Protein AF-A0A9P6TKI9-F1 (afdb_monomer)

Sequence (137 aa):
MNYQAVETFDVKKEQEFWNEVIDRATQNLIDISCSNTEPLQSQDVQERVEKYRDLLDQMDTGHEQQTSGVQLLENNLSAADILVNAKPYGGMSDGEVDWLYQAMDDIQAAIQRIQVQPVGDMVVHLTMTENSAIRAY

Foldseek 3Di:
DDPDDDPDPPVVVVVVVVVVVVVVCVVPDDDPPPPDPPPCPVVNVVVVVVVVVVVVVVVVVVDPDDPDDPDPPPPPDDPVRCVVPQDPPNPDDPVVVVVVVVVVVVVVVVVVPPDDDDDDDPDDDDDDPDDPDPPDD

Solvent-accessible surface area (backbone atoms only — not comparable to full-atom values): 9173 Å² total; per-residue (Å²): 135,84,80,75,78,75,79,77,77,57,65,65,61,54,49,53,52,52,49,52,51,51,51,54,51,58,74,69,55,78,80,81,70,93,79,73,79,74,70,72,51,71,63,60,48,50,57,49,52,51,53,52,48,55,51,47,56,60,47,56,78,71,50,89,82,82,86,71,72,85,73,71,81,77,66,95,61,56,72,66,57,52,62,73,66,58,44,70,80,82,61,54,53,71,70,57,51,52,49,50,51,52,50,52,53,52,50,54,55,53,58,72,62,72,64,87,78,85,80,76,76,94,72,80,84,84,74,76,76,76,81,90,74,83,74,87,129

Secondary structure (DSSP, 8-state):
----------HHHHHHHHHHHHHHHHHH-----TT------HHHHHHHHHHHHHHHHHHHTT-------------SS-HHHHHHS--GGGG--HHHHHHHHHHHHHHHHHHHT--PPP-S-S---------------

Mean predicted aligned error: 19.73 Å

Radius of gyration: 36.76 Å; Cα contacts (8 Å, |Δi|>4): 5; chains: 1; bounding box: 89×58×96 Å

pLDDT: mean 77.72, std 15.75, range [37.16, 96.56]

Structure (mmCIF, N/CA/C/O backbone):
data_AF-A0A9P6TKI9-F1
#
_entry.id   AF-A0A9P6TKI9-F1
#
loop_
_atom_site.group_PDB
_atom_site.id
_atom_site.type_symbol
_atom_site.label_atom_id
_atom_site.label_alt_id
_atom_site.label_comp_id
_atom_site.label_asym_id
_atom_site.label_entity_id
_atom_site.label_seq_id
_atom_site.pdbx_PDB_ins_code
_atom_site.Cartn_x
_atom_site.Cartn_y
_atom_site.Cartn_z
_atom_site.occupancy
_atom_site.B_iso_or_equiv
_atom_site.auth_seq_id
_atom_site.auth_comp_id
_atom_site.auth_asym_id
_atom_site.auth_atom_id
_atom_site.pdbx_PDB_model_num
ATOM 1 N N . MET A 1 1 ? 1.203 -28.567 63.323 1.00 37.16 1 MET A N 1
ATOM 2 C CA . MET A 1 1 ? 0.493 -27.983 62.167 1.00 37.16 1 MET A CA 1
ATOM 3 C C . MET A 1 1 ? 1.201 -26.689 61.824 1.00 37.16 1 MET A C 1
ATOM 5 O O . MET A 1 1 ? 1.108 -25.736 62.584 1.00 37.16 1 MET A O 1
ATOM 9 N N . ASN A 1 2 ? 2.030 -26.729 60.784 1.00 38.00 2 ASN A N 1
ATOM 10 C CA . ASN A 1 2 ? 2.847 -25.605 60.343 1.00 38.00 2 ASN A CA 1
ATOM 11 C C . ASN A 1 2 ? 1.914 -24.649 59.590 1.00 38.00 2 ASN A C 1
ATOM 13 O O . ASN A 1 2 ? 1.394 -25.025 58.542 1.00 38.00 2 ASN A O 1
ATOM 17 N N . TYR A 1 3 ? 1.622 -23.478 60.154 1.00 46.66 3 TYR A N 1
ATOM 18 C CA . TYR A 1 3 ? 0.838 -22.463 59.456 1.00 46.66 3 TYR A CA 1
ATOM 19 C C . TYR A 1 3 ? 1.695 -21.932 58.306 1.00 46.66 3 TYR A C 1
ATOM 21 O O . TYR A 1 3 ? 2.671 -21.219 58.531 1.00 46.66 3 TYR A O 1
ATOM 29 N N . GLN A 1 4 ? 1.366 -22.346 57.081 1.00 47.81 4 GLN A N 1
ATOM 30 C CA . GLN A 1 4 ? 1.902 -21.734 55.872 1.00 47.81 4 GLN A CA 1
ATOM 31 C C . GLN A 1 4 ? 1.572 -20.243 55.922 1.00 47.81 4 GLN A C 1
ATOM 33 O O . GLN A 1 4 ? 0.416 -19.861 56.108 1.00 47.81 4 GLN A O 1
ATOM 38 N N . ALA A 1 5 ? 2.619 -19.427 55.826 1.00 49.06 5 ALA A N 1
ATOM 39 C CA . ALA A 1 5 ? 2.523 -17.985 55.727 1.00 49.06 5 ALA A CA 1
ATOM 40 C C . ALA A 1 5 ? 1.545 -17.635 54.601 1.00 49.06 5 ALA A C 1
ATOM 42 O O . ALA A 1 5 ? 1.756 -18.009 53.450 1.00 49.06 5 ALA A O 1
ATOM 43 N N . VAL A 1 6 ? 0.457 -16.960 54.960 1.00 55.94 6 VAL A N 1
ATOM 44 C CA . VAL A 1 6 ? -0.443 -16.335 53.997 1.00 55.94 6 VAL A CA 1
ATOM 45 C C . VAL A 1 6 ? 0.393 -15.291 53.269 1.00 55.94 6 VAL A C 1
ATOM 47 O O . VAL A 1 6 ? 0.880 -14.353 53.901 1.00 55.94 6 VAL A O 1
ATOM 50 N N . GLU A 1 7 ? 0.623 -15.496 51.973 1.00 57.62 7 GLU A N 1
ATOM 51 C CA . GLU A 1 7 ? 1.233 -14.499 51.099 1.00 57.62 7 GLU A CA 1
ATOM 52 C C . GLU A 1 7 ? 0.447 -13.195 51.257 1.00 57.62 7 GLU A C 1
ATOM 54 O O . GLU A 1 7 ? -0.732 -13.099 50.915 1.00 57.62 7 GLU A O 1
ATOM 59 N N . THR A 1 8 ? 1.075 -12.193 51.864 1.00 61.78 8 THR A N 1
ATOM 60 C CA . THR A 1 8 ? 0.505 -10.856 51.961 1.00 61.78 8 THR A CA 1
ATOM 61 C C . THR A 1 8 ? 0.474 -10.284 50.552 1.00 61.78 8 THR A C 1
ATOM 63 O O . THR A 1 8 ? 1.520 -9.917 50.016 1.00 61.78 8 THR A O 1
ATOM 66 N N . PHE A 1 9 ? -0.707 -10.254 49.940 1.00 62.03 9 PHE A N 1
ATOM 67 C CA . PHE A 1 9 ? -0.920 -9.598 48.657 1.00 62.03 9 PHE A CA 1
ATOM 68 C C . PHE A 1 9 ? -0.476 -8.133 48.750 1.00 62.03 9 PHE A C 1
ATOM 70 O O . PHE A 1 9 ? -0.912 -7.382 49.626 1.00 62.03 9 PHE A O 1
ATOM 77 N N . ASP A 1 10 ? 0.437 -7.743 47.863 1.00 76.75 10 ASP A N 1
ATOM 78 C CA . ASP A 1 10 ? 0.945 -6.379 47.775 1.00 76.75 10 ASP A CA 1
ATOM 79 C C . ASP A 1 10 ? -0.084 -5.511 47.044 1.00 76.75 10 ASP A C 1
ATOM 81 O O . ASP A 1 10 ? -0.098 -5.421 45.816 1.00 76.75 10 ASP A O 1
ATOM 85 N N . VAL A 1 11 ? -0.962 -4.881 47.827 1.00 80.25 11 VAL A N 1
ATOM 86 C CA . VAL A 1 11 ? -2.059 -4.021 47.356 1.00 80.25 11 VAL A CA 1
ATOM 87 C C . VAL A 1 11 ? -1.567 -2.924 46.399 1.00 80.25 11 VAL A C 1
ATOM 89 O O . VAL A 1 11 ? -2.309 -2.503 45.515 1.00 80.25 11 VAL A O 1
ATOM 92 N N . LYS A 1 12 ? -0.308 -2.473 46.519 1.00 82.50 12 LYS A N 1
ATOM 93 C CA . LYS A 1 12 ? 0.257 -1.473 45.600 1.00 82.50 12 LYS A CA 1
ATOM 94 C C . LYS A 1 12 ? 0.511 -2.047 44.211 1.00 82.50 12 LYS A C 1
ATOM 96 O O . LYS A 1 12 ? 0.157 -1.407 43.228 1.00 82.50 12 LYS A O 1
ATOM 101 N N . LYS A 1 13 ? 1.064 -3.258 44.126 1.00 85.19 13 LYS A N 1
ATOM 102 C CA . LYS A 1 13 ? 1.312 -3.930 42.840 1.00 85.19 13 LYS A CA 1
ATOM 103 C C . LYS A 1 13 ? 0.019 -4.286 42.123 1.00 85.19 13 LYS A C 1
ATOM 105 O O . LYS A 1 13 ? -0.056 -4.178 40.906 1.00 85.19 13 LYS A O 1
ATOM 110 N N . GLU A 1 14 ? -1.003 -4.688 42.872 1.00 86.56 14 GLU A N 1
ATOM 111 C CA . GLU A 1 14 ? -2.325 -4.940 42.301 1.00 86.56 14 GLU A CA 1
ATOM 112 C C . GLU A 1 14 ? -2.955 -3.649 41.761 1.00 86.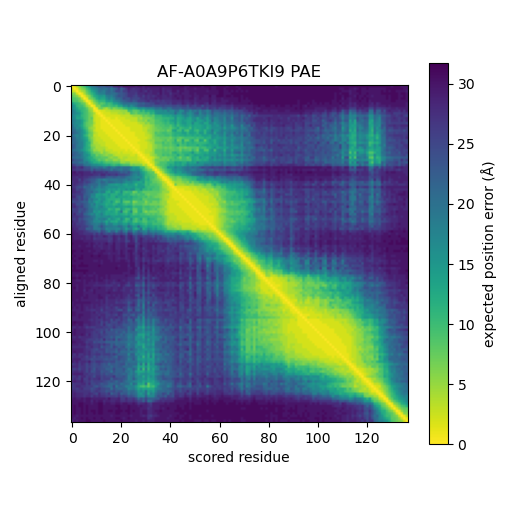56 14 GLU A C 1
ATOM 114 O O . GLU A 1 14 ? -3.489 -3.638 40.653 1.00 86.56 14 GLU A O 1
ATOM 119 N N . GLN A 1 15 ? -2.832 -2.539 42.492 1.00 89.06 15 GLN A N 1
ATOM 120 C CA . GLN A 1 15 ? -3.312 -1.241 42.021 1.00 89.06 15 GLN A CA 1
ATOM 121 C C . GLN A 1 15 ? -2.583 -0.776 40.749 1.00 89.06 15 GLN A C 1
ATOM 123 O O . GLN A 1 15 ? -3.227 -0.284 39.826 1.00 89.06 15 GLN A O 1
ATOM 128 N N . GLU A 1 16 ? -1.259 -0.935 40.682 1.00 91.38 16 GLU A N 1
ATOM 129 C CA . GLU A 1 16 ? -0.461 -0.619 39.488 1.00 91.38 16 GLU A CA 1
ATOM 130 C C . GLU A 1 16 ? -0.881 -1.473 38.287 1.00 91.38 16 GLU A C 1
ATOM 132 O O . GLU A 1 16 ? -1.077 -0.941 37.195 1.00 91.38 16 GLU A O 1
ATOM 137 N N . PHE A 1 17 ? -1.103 -2.771 38.503 1.00 92.19 17 PHE A N 1
ATOM 138 C CA . PHE A 1 17 ? -1.596 -3.682 37.474 1.00 92.19 17 PHE A CA 1
ATOM 139 C C . PHE A 1 17 ? -2.968 -3.253 36.938 1.00 92.19 17 PHE A C 1
ATOM 141 O O . PHE A 1 17 ? -3.162 -3.176 35.725 1.00 92.19 17 PHE A O 1
ATOM 148 N N . TRP A 1 18 ? -3.922 -2.931 37.817 1.00 94.88 18 TRP A N 1
ATOM 149 C CA . TRP A 1 18 ? -5.243 -2.475 37.381 1.00 94.88 18 TRP A CA 1
ATOM 150 C C . TRP A 1 18 ? -5.190 -1.134 36.649 1.00 94.88 18 TRP A C 1
ATOM 152 O O . TRP A 1 18 ? -5.910 -0.964 35.667 1.00 94.88 18 TRP A O 1
ATOM 162 N N . ASN A 1 19 ? -4.311 -0.218 37.062 1.00 93.44 19 ASN A N 1
ATOM 163 C CA . ASN A 1 19 ? -4.090 1.033 36.340 1.00 93.44 19 ASN A CA 1
ATOM 164 C C . ASN A 1 19 ? -3.560 0.766 34.921 1.00 93.44 19 ASN A C 1
ATOM 166 O O . ASN A 1 19 ? -4.111 1.295 33.962 1.00 93.44 19 ASN A O 1
ATOM 170 N N . GLU A 1 20 ? -2.570 -0.119 34.763 1.00 94.38 20 GLU A N 1
ATOM 171 C CA . GLU A 1 20 ? -2.031 -0.486 33.445 1.00 94.38 20 GLU A CA 1
ATOM 172 C C . GLU A 1 20 ? -3.097 -1.129 32.543 1.00 94.38 20 GLU A C 1
ATOM 174 O O . GLU A 1 20 ? -3.181 -0.832 31.348 1.00 94.38 20 GLU A O 1
ATOM 179 N N . VAL A 1 21 ? -3.935 -2.004 33.108 1.00 93.50 21 VAL A N 1
ATOM 180 C CA . VAL A 1 21 ? -5.038 -2.639 32.376 1.00 93.50 21 VAL A CA 1
ATOM 181 C C . VAL A 1 21 ? -6.043 -1.594 31.897 1.00 93.50 21 VAL A C 1
ATOM 183 O O . VAL A 1 21 ? -6.460 -1.645 30.739 1.00 93.50 21 VAL A O 1
ATOM 186 N N . ILE A 1 22 ? -6.411 -0.642 32.756 1.00 94.50 22 ILE A N 1
ATOM 187 C CA . ILE A 1 22 ? -7.338 0.441 32.412 1.00 94.50 22 ILE A CA 1
ATOM 188 C C . ILE A 1 22 ? -6.731 1.347 31.339 1.00 94.50 22 ILE A C 1
ATOM 190 O O . ILE A 1 22 ? -7.408 1.645 30.356 1.00 94.50 22 ILE A O 1
ATOM 194 N N . ASP A 1 23 ? -5.462 1.729 31.467 1.00 94.50 23 ASP A N 1
ATOM 195 C CA . ASP A 1 23 ? -4.772 2.577 30.492 1.00 94.50 23 ASP A CA 1
ATOM 196 C C . ASP A 1 23 ? -4.697 1.897 29.122 1.00 94.50 23 ASP A C 1
ATOM 198 O O . ASP A 1 23 ? -5.067 2.488 28.105 1.00 94.50 23 ASP A O 1
ATOM 202 N N . ARG A 1 24 ? -4.299 0.619 29.083 1.00 91.50 24 ARG A N 1
ATOM 203 C CA . ARG A 1 24 ? -4.240 -0.165 27.841 1.00 91.50 24 ARG A CA 1
ATOM 204 C C . ARG A 1 24 ? -5.623 -0.345 27.220 1.00 91.50 24 ARG A C 1
ATOM 206 O O . ARG A 1 24 ? -5.760 -0.251 26.002 1.00 91.50 24 ARG A O 1
ATOM 213 N N . ALA A 1 25 ? -6.645 -0.611 28.030 1.00 91.44 25 ALA A N 1
ATOM 214 C CA . ALA A 1 25 ? -8.016 -0.736 27.545 1.00 91.44 25 ALA A CA 1
ATOM 215 C C . ALA A 1 25 ? -8.536 0.596 26.987 1.00 91.44 25 ALA A C 1
ATOM 217 O O . ALA A 1 25 ? -9.167 0.601 25.935 1.00 91.44 25 ALA A O 1
ATOM 218 N N . THR A 1 26 ? -8.216 1.713 27.642 1.00 89.81 26 THR A N 1
ATOM 219 C CA . THR A 1 26 ? -8.621 3.063 27.226 1.00 89.81 26 THR A CA 1
ATOM 220 C C . THR A 1 26 ? -7.939 3.473 25.922 1.00 89.81 26 THR A C 1
ATOM 222 O O . THR A 1 26 ? -8.599 3.991 25.029 1.00 89.81 26 THR A O 1
ATOM 225 N N . GLN A 1 27 ? -6.642 3.187 25.767 1.00 88.62 27 GLN A N 1
ATOM 226 C CA . GLN A 1 27 ? -5.891 3.469 24.535 1.00 88.62 27 GLN A CA 1
ATOM 227 C C . GLN A 1 27 ? -6.353 2.623 23.341 1.00 88.62 27 GLN A C 1
ATOM 229 O O . GLN A 1 27 ? -6.298 3.086 22.205 1.00 88.62 27 GLN A O 1
ATOM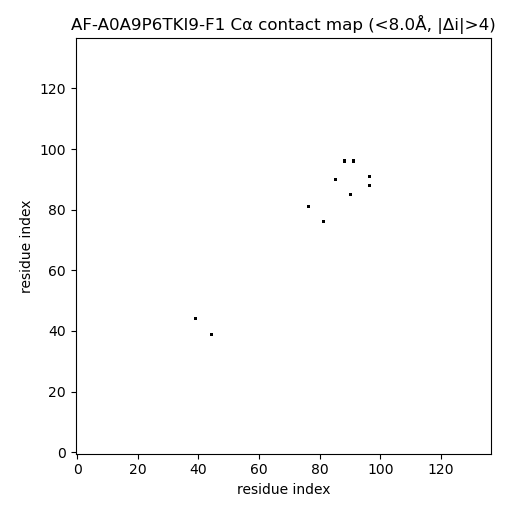 234 N N . ASN A 1 28 ? -6.801 1.389 23.590 1.00 88.00 28 ASN A N 1
ATOM 235 C CA . ASN A 1 28 ? -7.247 0.469 22.542 1.00 88.00 28 ASN A CA 1
ATOM 236 C C . ASN A 1 28 ? -8.740 0.599 22.205 1.00 88.00 28 ASN A C 1
ATOM 238 O O . ASN A 1 28 ? -9.200 -0.011 21.237 1.00 88.00 28 ASN A O 1
ATOM 242 N N . LEU A 1 29 ? -9.514 1.337 23.004 1.00 89.25 29 LEU A N 1
ATOM 243 C CA . LEU A 1 29 ? -10.936 1.525 22.761 1.00 89.25 29 LEU A CA 1
ATOM 244 C C . LEU A 1 29 ? -11.134 2.490 21.589 1.00 89.25 29 LEU A C 1
ATOM 246 O O . LEU A 1 29 ? -10.709 3.641 21.627 1.00 89.25 29 LEU A O 1
ATOM 250 N N . ILE A 1 30 ? -11.804 2.013 20.543 1.00 83.12 30 ILE A N 1
ATOM 251 C CA . ILE A 1 30 ? -12.169 2.843 19.398 1.00 83.12 30 ILE A CA 1
ATOM 252 C C . ILE A 1 30 ? -13.481 3.548 19.735 1.00 83.12 30 ILE A C 1
ATOM 254 O O . ILE A 1 30 ? -14.529 2.904 19.825 1.00 83.12 30 ILE A O 1
ATOM 258 N N . ASP A 1 31 ? -13.424 4.867 19.914 1.00 79.88 31 ASP A N 1
ATOM 259 C CA . ASP A 1 31 ? -14.626 5.691 20.004 1.00 79.88 31 ASP A CA 1
ATOM 260 C C . ASP A 1 31 ? -15.316 5.747 18.631 1.00 79.88 31 ASP A C 1
ATOM 262 O O . ASP A 1 31 ? -14.764 6.242 17.648 1.00 79.88 31 ASP A O 1
ATOM 266 N N . ILE A 1 32 ? -16.527 5.195 18.559 1.00 79.88 32 ILE A N 1
ATOM 267 C CA . ILE A 1 32 ? -17.365 5.172 17.350 1.00 79.88 32 ILE A CA 1
ATOM 268 C C . ILE A 1 32 ? -18.248 6.420 17.224 1.00 79.88 32 ILE A C 1
ATOM 270 O O . ILE A 1 32 ? -18.948 6.586 16.223 1.00 79.88 32 ILE A O 1
ATOM 274 N N . SER A 1 33 ? -18.250 7.292 18.235 1.00 79.31 33 SER A N 1
ATOM 275 C CA . SER A 1 33 ? -18.959 8.561 18.186 1.00 79.31 33 SER A CA 1
ATOM 276 C C . SER A 1 33 ? -18.111 9.586 17.425 1.00 79.31 33 SER A C 1
ATOM 278 O O . SER A 1 33 ? -17.210 10.226 17.953 1.00 79.31 33 SER A O 1
ATOM 280 N N . CYS A 1 34 ? -18.392 9.776 16.133 1.00 60.88 34 CYS A N 1
ATOM 281 C CA . CYS A 1 34 ? -17.751 10.809 15.303 1.00 60.88 34 CYS A CA 1
ATOM 282 C C . CYS A 1 34 ? -18.149 12.253 15.693 1.00 60.88 34 CYS A C 1
ATOM 284 O O . CYS A 1 34 ? -18.253 13.114 14.821 1.00 60.88 34 CYS A O 1
ATOM 286 N N . SER A 1 35 ? -18.445 12.534 16.964 1.00 62.50 35 SER A N 1
ATOM 287 C CA . SER A 1 35 ? -19.068 13.796 17.375 1.00 62.50 35 SER A CA 1
ATOM 288 C C . SER A 1 35 ? -18.136 14.820 18.009 1.00 62.50 35 SER A C 1
ATOM 290 O O . SER A 1 35 ? -18.521 15.978 18.011 1.00 62.50 35 SER A O 1
ATOM 292 N N . ASN A 1 36 ? -16.943 14.478 18.511 1.00 61.03 36 ASN A N 1
ATOM 293 C CA . ASN A 1 36 ? -16.137 15.454 19.261 1.00 61.03 36 ASN A CA 1
ATOM 294 C C . ASN A 1 36 ? -14.620 15.245 19.136 1.00 61.03 36 ASN A C 1
ATOM 296 O O . ASN A 1 36 ? -13.939 14.961 20.116 1.00 61.03 36 ASN A O 1
ATOM 300 N N . THR A 1 37 ? -14.048 15.516 17.968 1.00 58.50 37 THR A N 1
ATOM 301 C CA . THR A 1 37 ? -12.827 16.327 18.015 1.00 58.50 37 THR A CA 1
ATOM 302 C C . THR A 1 37 ? -13.307 17.759 17.915 1.00 58.50 37 THR A C 1
ATOM 304 O O . THR A 1 37 ? -13.607 18.221 16.814 1.00 58.50 37 THR A O 1
ATOM 307 N N . GLU A 1 38 ? -13.466 18.437 19.055 1.00 59.94 38 GLU A N 1
ATOM 308 C CA . GLU A 1 38 ? -13.518 19.897 19.039 1.00 59.94 38 GLU A CA 1
ATOM 309 C C . GLU A 1 38 ? -12.326 20.333 18.175 1.00 59.94 38 GLU A C 1
ATOM 311 O O . GLU A 1 38 ? -11.199 19.897 18.453 1.00 59.94 38 GLU A O 1
ATOM 316 N N . PRO A 1 39 ? -12.556 21.013 17.036 1.00 65.31 39 PRO A N 1
ATOM 317 C CA . PRO A 1 39 ? -11.456 21.391 16.171 1.00 65.31 39 PRO A CA 1
ATOM 318 C C . PRO A 1 39 ? -10.467 22.153 17.046 1.00 65.31 39 PRO A C 1
ATOM 320 O O . PRO A 1 39 ? -10.890 23.047 17.782 1.00 65.31 39 PRO A O 1
ATOM 323 N N . LEU A 1 40 ? -9.188 21.746 17.012 1.00 69.56 40 LEU A N 1
ATOM 324 C CA . LEU A 1 40 ? -8.108 22.463 17.694 1.00 69.56 40 LEU A CA 1
ATOM 325 C C . LEU A 1 40 ? -8.374 23.954 17.518 1.00 69.56 40 LEU A C 1
ATOM 327 O O . LEU A 1 40 ? -8.586 24.398 16.383 1.00 69.56 40 LEU A O 1
ATOM 331 N N . GLN A 1 41 ?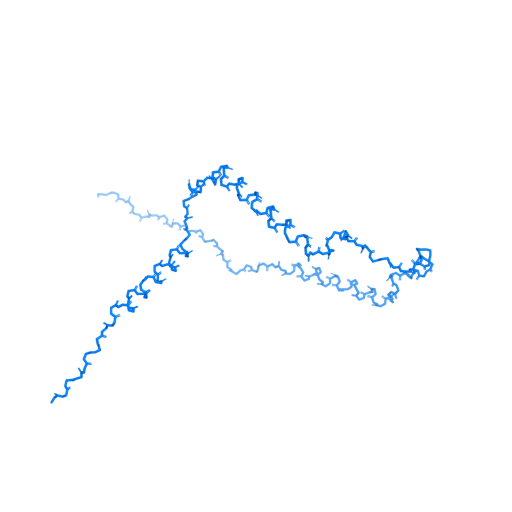 -8.451 24.690 18.628 1.00 83.00 41 GLN A N 1
ATOM 332 C CA . GLN A 1 41 ? -8.803 26.100 18.567 1.00 83.00 41 GLN A CA 1
ATOM 333 C C . GLN A 1 41 ? -7.848 26.774 17.584 1.00 83.00 41 GLN A C 1
ATOM 335 O O . GLN A 1 41 ? -6.661 26.447 17.544 1.00 83.00 41 GLN A O 1
ATOM 340 N N . SER A 1 42 ? -8.343 27.702 16.765 1.00 81.31 42 SER A N 1
ATOM 341 C CA . SER A 1 42 ? -7.506 28.340 15.740 1.00 81.31 42 SER A CA 1
ATOM 342 C C . SER A 1 42 ? -6.223 28.941 16.328 1.00 81.31 42 SER A C 1
ATOM 344 O O . SER A 1 42 ? -5.199 28.978 15.653 1.00 81.31 42 SER A O 1
ATOM 346 N N . GLN A 1 43 ? -6.268 29.354 17.600 1.00 85.81 43 GLN A N 1
ATOM 347 C CA . GLN A 1 43 ? -5.104 29.780 18.366 1.00 85.81 43 GLN A CA 1
ATOM 348 C C . GLN A 1 43 ? -4.095 28.641 18.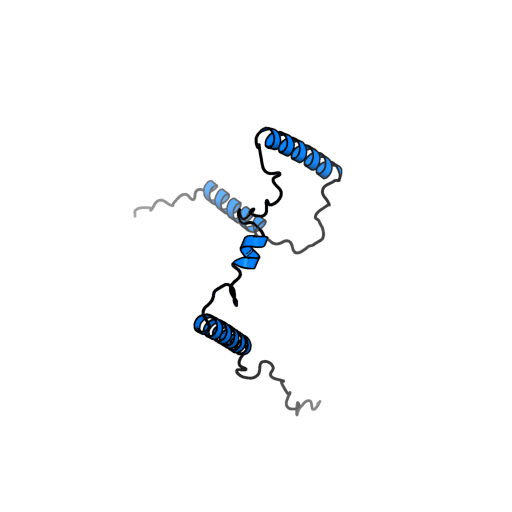601 1.00 85.81 43 GLN A C 1
ATOM 350 O O . GLN A 1 43 ? -2.933 28.801 18.245 1.00 85.81 43 GLN A O 1
ATOM 355 N N . ASP A 1 44 ? -4.525 27.479 19.102 1.00 86.06 44 ASP A N 1
ATOM 356 C CA . ASP A 1 44 ? -3.657 26.307 19.302 1.00 86.06 44 ASP A CA 1
ATOM 357 C C . ASP A 1 44 ? -3.001 25.850 17.994 1.00 86.06 44 ASP A C 1
ATOM 359 O O . ASP A 1 44 ? -1.841 25.434 17.973 1.00 86.06 44 ASP A O 1
ATOM 363 N N . VAL A 1 45 ? -3.746 25.912 16.886 1.00 87.12 45 VAL A N 1
ATOM 364 C CA . VAL A 1 45 ? -3.215 25.592 15.556 1.00 87.12 45 VAL A CA 1
ATOM 365 C C . VAL A 1 45 ? -2.133 26.593 15.171 1.00 87.12 45 VAL A C 1
ATOM 367 O O . VAL A 1 45 ? -1.054 26.180 14.752 1.00 87.12 45 VAL A O 1
ATOM 370 N N . GLN A 1 46 ? -2.392 27.889 15.344 1.00 89.00 46 GLN A N 1
ATOM 371 C CA . GLN A 1 46 ? -1.441 28.943 15.006 1.00 89.00 46 GLN A CA 1
ATOM 372 C C . GLN A 1 46 ? -0.155 28.845 15.840 1.00 89.00 46 GLN A C 1
ATOM 374 O O . GLN A 1 46 ? 0.936 28.880 15.274 1.00 89.00 46 GLN A O 1
ATOM 379 N N . GLU A 1 47 ? -0.273 28.644 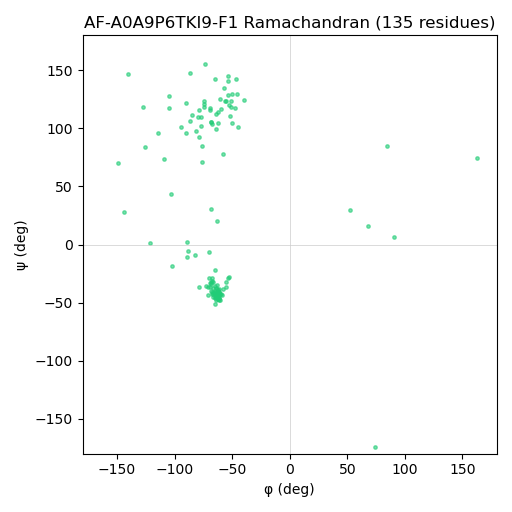17.155 1.00 91.06 47 GLU A N 1
ATOM 380 C CA . GLU A 1 47 ? 0.870 28.474 18.060 1.00 91.06 47 GLU A CA 1
ATOM 381 C C . GLU A 1 47 ? 1.695 27.226 17.703 1.00 91.06 47 GLU A C 1
ATOM 383 O O . GLU A 1 47 ? 2.928 27.255 17.710 1.00 91.06 47 GLU A O 1
ATOM 388 N N . ARG A 1 48 ? 1.036 26.118 17.328 1.00 89.94 48 ARG A N 1
ATOM 389 C CA . ARG A 1 48 ? 1.733 24.909 16.856 1.00 89.94 48 ARG A CA 1
ATOM 390 C C . ARG A 1 48 ? 2.434 25.129 15.521 1.00 89.94 48 ARG A C 1
ATOM 392 O O . ARG A 1 48 ? 3.548 24.640 15.353 1.00 89.94 48 ARG A O 1
ATOM 399 N N . VAL A 1 49 ? 1.807 25.840 14.585 1.00 91.88 49 VAL A N 1
ATOM 400 C CA . VAL A 1 49 ? 2.404 26.159 13.280 1.00 91.88 49 VAL A CA 1
ATOM 401 C C . VAL A 1 49 ? 3.666 26.996 13.458 1.00 91.88 49 VAL A C 1
ATOM 403 O O . VAL A 1 49 ? 4.690 26.672 12.862 1.00 91.88 49 VAL A O 1
ATOM 406 N N . GLU A 1 50 ? 3.617 28.026 14.302 1.00 92.75 50 GLU A N 1
ATOM 407 C CA . GLU A 1 50 ? 4.776 28.869 14.605 1.00 92.75 50 GLU A CA 1
ATOM 408 C C . GLU A 1 50 ? 5.898 28.050 15.250 1.00 92.75 50 GLU A C 1
ATOM 410 O O . GLU A 1 50 ? 7.019 28.030 14.749 1.00 92.75 50 GLU A O 1
ATOM 415 N N . LYS A 1 51 ? 5.570 27.233 16.257 1.00 92.62 51 LYS A N 1
ATOM 416 C CA . LYS A 1 51 ? 6.546 26.353 16.910 1.00 92.62 51 LYS A CA 1
ATOM 417 C C . LYS A 1 51 ? 7.197 25.355 15.950 1.00 92.62 51 LYS A C 1
ATOM 419 O O . LYS A 1 51 ? 8.398 25.108 16.044 1.00 92.62 51 LYS A O 1
ATOM 424 N N . TYR A 1 52 ? 6.428 24.732 15.057 1.00 92.56 52 TYR A N 1
ATOM 425 C CA . TYR A 1 52 ? 6.991 23.793 14.084 1.00 92.56 52 TYR A CA 1
ATOM 426 C C . TYR A 1 52 ? 7.848 24.493 13.038 1.00 92.56 52 TYR A C 1
ATOM 428 O O . TYR A 1 52 ? 8.848 23.920 12.613 1.00 92.56 52 TYR A O 1
ATOM 436 N N . ARG A 1 53 ? 7.497 25.724 12.661 1.00 91.81 53 ARG A N 1
ATOM 437 C CA . ARG A 1 53 ? 8.312 26.545 11.769 1.00 91.81 53 ARG A CA 1
ATOM 438 C C . ARG A 1 53 ? 9.650 26.902 12.409 1.00 91.81 53 ARG A C 1
ATOM 440 O O . ARG A 1 53 ? 10.677 26.675 11.786 1.00 91.81 53 ARG A O 1
ATOM 447 N N . ASP A 1 54 ? 9.644 27.332 13.666 1.00 90.56 54 ASP A N 1
ATOM 448 C CA . ASP A 1 54 ? 10.874 27.639 14.400 1.00 90.56 54 ASP A CA 1
ATOM 449 C C . ASP A 1 54 ? 11.781 26.410 14.545 1.00 90.56 54 ASP A C 1
ATOM 451 O O . ASP A 1 54 ? 13.003 26.515 14.451 1.00 90.56 54 ASP A O 1
ATOM 455 N N . LEU A 1 55 ? 11.193 25.228 14.770 1.00 88.69 55 LEU A N 1
ATOM 456 C CA . LEU A 1 55 ? 11.937 23.968 14.819 1.00 88.69 55 LEU A CA 1
ATOM 457 C C . LEU A 1 55 ? 12.500 23.581 13.447 1.00 88.69 55 LEU A C 1
ATOM 459 O O . LEU A 1 55 ? 13.629 23.104 13.376 1.00 88.69 55 LEU A O 1
ATOM 463 N N . LEU A 1 56 ? 11.740 23.783 12.368 1.00 85.62 56 LEU A N 1
ATOM 464 C CA . LEU A 1 56 ? 12.207 23.554 10.998 1.00 85.62 56 LEU A CA 1
ATOM 465 C C . LEU A 1 56 ? 13.372 24.478 10.650 1.00 85.62 56 LEU A C 1
ATOM 467 O O . LEU A 1 56 ? 14.399 23.982 10.204 1.00 85.62 56 LEU A O 1
ATOM 471 N N . ASP A 1 57 ? 13.266 25.772 10.947 1.00 84.56 57 ASP A N 1
ATOM 472 C CA . ASP A 1 57 ? 14.333 26.744 10.688 1.00 84.56 57 ASP A CA 1
ATOM 473 C C . ASP A 1 57 ? 15.601 26.421 11.512 1.00 84.56 57 ASP A C 1
ATOM 475 O O . ASP A 1 57 ? 16.731 26.554 11.033 1.00 84.56 57 ASP A O 1
ATOM 479 N N . GLN A 1 58 ? 15.444 25.905 12.738 1.00 83.12 58 GLN A N 1
ATOM 480 C CA . GLN A 1 58 ? 16.565 25.400 13.546 1.00 83.12 58 GLN A CA 1
ATOM 481 C C . GLN A 1 58 ? 17.206 24.127 12.974 1.00 83.12 58 GLN A C 1
ATOM 483 O O . GLN A 1 58 ? 18.406 23.926 13.142 1.00 83.12 58 GLN A O 1
ATOM 488 N N . MET A 1 59 ? 16.436 23.264 12.308 1.00 78.38 59 MET A N 1
ATOM 489 C CA . MET A 1 59 ? 16.959 22.055 11.662 1.00 78.38 59 MET A CA 1
ATOM 490 C C . MET A 1 59 ? 17.624 22.368 10.313 1.00 78.38 59 MET A C 1
ATOM 492 O O . MET A 1 59 ? 18.661 21.785 9.999 1.00 78.38 59 MET A O 1
ATOM 496 N N . ASP A 1 60 ? 17.081 23.317 9.548 1.00 67.00 60 ASP A N 1
ATOM 497 C CA . ASP A 1 60 ? 17.567 23.692 8.211 1.00 67.00 60 ASP A CA 1
ATOM 498 C C . ASP A 1 60 ? 18.926 24.413 8.276 1.00 6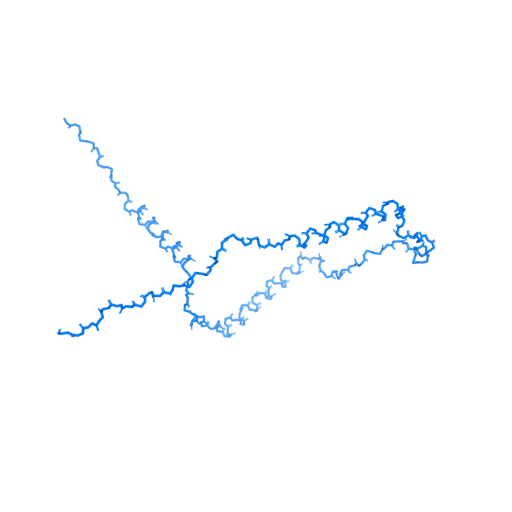7.00 60 ASP A C 1
ATOM 500 O O . ASP A 1 60 ? 19.781 24.252 7.409 1.00 67.00 60 ASP A O 1
ATOM 504 N N . THR A 1 61 ? 19.204 25.118 9.380 1.00 62.22 61 THR A N 1
ATOM 505 C CA . THR A 1 61 ? 20.534 25.702 9.645 1.00 62.22 61 THR A CA 1
ATOM 506 C C . THR A 1 61 ? 21.622 24.662 9.964 1.00 62.22 61 THR A C 1
ATOM 508 O O . THR A 1 61 ? 22.798 25.020 10.046 1.00 62.22 61 THR A O 1
ATOM 511 N N . GLY A 1 62 ? 21.263 23.378 10.110 1.00 58.34 62 GLY A N 1
ATOM 512 C CA . GLY A 1 62 ? 22.181 22.265 10.376 1.00 58.34 62 GLY A CA 1
ATOM 513 C C . GLY A 1 62 ? 22.176 21.141 9.331 1.00 58.34 62 GLY A C 1
ATOM 514 O O . GLY A 1 62 ? 22.891 20.154 9.519 1.00 58.34 62 GLY A O 1
ATOM 515 N N . HIS A 1 63 ? 21.387 21.239 8.256 1.00 54.88 63 HIS A N 1
ATOM 516 C CA . HIS A 1 63 ? 21.323 20.244 7.178 1.00 54.88 63 HIS A CA 1
ATOM 517 C C . HIS A 1 63 ? 21.573 20.912 5.826 1.00 54.88 63 HIS A C 1
ATOM 519 O O . HIS A 1 63 ? 20.657 21.243 5.078 1.00 54.88 63 HIS A O 1
ATOM 525 N N . GLU A 1 64 ? 22.848 21.078 5.476 1.00 57.59 64 GLU A N 1
ATOM 526 C CA . GLU A 1 64 ? 23.191 21.326 4.083 1.00 57.59 64 GLU A CA 1
ATOM 527 C C . GLU A 1 64 ? 22.719 20.132 3.228 1.00 57.59 64 GLU A C 1
ATOM 529 O O . GLU A 1 64 ? 23.114 18.992 3.461 1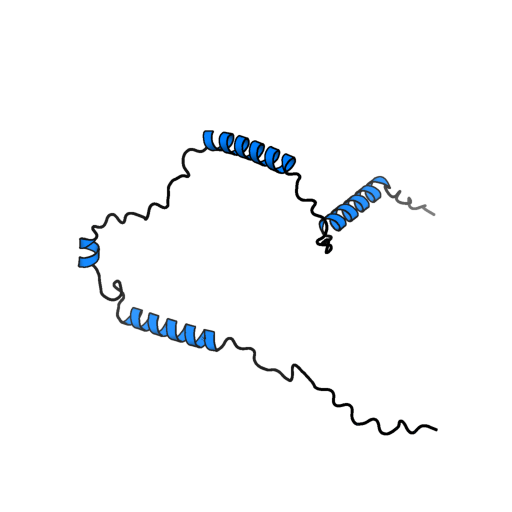.00 57.59 64 GLU A O 1
ATOM 534 N N . GLN A 1 65 ? 21.921 20.445 2.201 1.00 57.75 65 GLN A N 1
ATOM 535 C CA . GLN A 1 65 ? 21.594 19.622 1.027 1.00 57.75 65 GLN A CA 1
ATOM 536 C C . GLN A 1 65 ? 20.451 18.603 1.163 1.00 57.75 65 GLN A C 1
ATOM 538 O O . GLN A 1 65 ? 20.670 17.399 1.247 1.00 57.75 65 GLN A O 1
ATOM 543 N N . GLN A 1 66 ? 19.211 19.060 0.957 1.00 58.47 66 GLN A N 1
ATOM 544 C CA . GLN A 1 66 ? 18.181 18.207 0.340 1.00 58.47 66 GLN A CA 1
ATOM 545 C C . GLN A 1 66 ? 17.205 18.954 -0.587 1.00 58.47 66 GLN A C 1
ATOM 547 O O . GLN A 1 66 ? 16.090 18.510 -0.832 1.00 58.47 66 GLN A O 1
ATOM 552 N N . THR A 1 67 ? 17.647 20.056 -1.196 1.00 57.06 67 THR A N 1
ATOM 553 C CA . THR A 1 67 ? 16.965 20.699 -2.335 1.00 57.06 67 THR A CA 1
ATOM 554 C C . THR A 1 67 ? 17.674 20.387 -3.652 1.00 57.06 67 THR A C 1
ATOM 556 O O . THR A 1 67 ? 17.873 21.249 -4.500 1.00 57.06 67 THR A O 1
ATOM 559 N N . SER A 1 68 ? 18.073 19.133 -3.857 1.00 56.66 68 SER A N 1
ATOM 560 C CA . SER A 1 68 ? 18.406 18.672 -5.204 1.00 56.66 68 SER A CA 1
ATOM 561 C C . SER A 1 68 ? 17.162 18.016 -5.775 1.00 56.66 68 SER A C 1
ATOM 563 O O . SER A 1 68 ? 16.836 16.880 -5.434 1.00 56.66 68 SER A O 1
ATOM 565 N N . GLY A 1 69 ? 16.443 18.755 -6.627 1.00 62.09 69 GLY A N 1
ATOM 566 C CA . GLY A 1 69 ? 15.497 18.140 -7.553 1.00 62.09 69 GLY A CA 1
ATOM 567 C C . GLY A 1 69 ? 16.168 16.943 -8.221 1.00 62.09 69 GLY A C 1
ATOM 568 O O . GLY A 1 69 ? 17.375 16.986 -8.460 1.00 62.09 69 GLY A O 1
ATOM 569 N N . VAL A 1 70 ? 15.403 15.872 -8.446 1.00 58.78 70 VAL A N 1
ATOM 570 C CA . VAL A 1 70 ? 15.879 14.616 -9.039 1.00 58.78 70 VAL A CA 1
ATOM 571 C C . VAL A 1 70 ? 16.766 14.939 -10.241 1.00 58.78 70 VAL A C 1
ATOM 573 O O . VAL A 1 70 ? 16.269 15.292 -11.310 1.00 58.78 70 VAL A O 1
ATOM 576 N N . GLN A 1 71 ? 18.084 14.860 -10.056 1.00 62.75 71 GLN A N 1
ATOM 577 C CA . GLN A 1 71 ? 19.015 14.896 -11.167 1.00 62.75 71 GLN A CA 1
ATOM 578 C C . GLN A 1 71 ? 18.776 13.587 -11.902 1.00 62.75 71 GLN A C 1
ATOM 580 O O . GLN A 1 71 ? 19.100 12.509 -11.400 1.00 62.75 71 GLN A O 1
ATOM 585 N N . LEU A 1 72 ? 18.113 13.671 -13.058 1.00 65.75 72 LEU A N 1
ATOM 586 C CA . LEU A 1 72 ? 18.126 12.577 -14.016 1.00 65.75 72 LEU A CA 1
ATOM 587 C C . LEU A 1 72 ? 19.598 12.227 -14.222 1.00 65.75 72 LEU A C 1
ATOM 589 O O . LEU A 1 72 ? 20.387 13.118 -14.524 1.00 65.75 72 LEU A O 1
ATOM 593 N N . LEU A 1 73 ? 19.958 10.966 -13.975 1.00 65.19 73 LEU A N 1
ATOM 594 C CA . LEU A 1 73 ? 21.306 10.457 -14.198 1.00 65.19 73 LEU A CA 1
ATOM 595 C C . LEU A 1 73 ? 21.716 10.854 -15.619 1.00 65.19 73 LEU A C 1
ATOM 597 O O . LEU A 1 73 ? 21.205 10.290 -16.589 1.00 65.19 73 LEU A O 1
ATOM 601 N N . GLU A 1 74 ? 22.580 11.862 -15.746 1.00 62.25 74 GLU A N 1
ATOM 602 C CA . GLU A 1 74 ? 23.184 12.211 -17.023 1.00 62.25 74 GLU A CA 1
ATOM 603 C C . GLU A 1 74 ? 24.031 11.009 -17.428 1.00 62.25 74 GLU A C 1
ATOM 605 O O . GLU A 1 74 ? 25.135 10.782 -16.931 1.00 62.25 74 GLU A O 1
ATOM 610 N N . ASN A 1 75 ? 23.481 10.177 -18.310 1.00 63.16 75 ASN A N 1
ATOM 611 C CA . ASN A 1 75 ? 24.294 9.211 -19.017 1.00 63.16 75 ASN A CA 1
ATOM 612 C C . ASN A 1 75 ? 25.329 10.028 -19.795 1.00 63.16 75 ASN A C 1
ATOM 614 O O . ASN A 1 75 ? 24.964 10.791 -20.685 1.00 63.16 75 ASN A O 1
ATOM 618 N N . ASN A 1 76 ? 26.613 9.849 -19.471 1.00 67.25 76 ASN A N 1
ATOM 619 C CA . ASN A 1 76 ? 27.770 10.485 -20.126 1.00 67.25 76 ASN A CA 1
ATOM 620 C C . ASN A 1 76 ? 27.936 10.096 -21.617 1.00 67.25 76 ASN A C 1
ATOM 622 O O . ASN A 1 76 ? 29.027 10.180 -22.177 1.00 67.25 76 ASN A O 1
ATOM 626 N N . LEU A 1 77 ? 26.875 9.612 -22.258 1.00 68.44 77 LEU A N 1
ATOM 627 C CA . LEU A 1 77 ? 26.822 9.171 -23.639 1.00 68.44 77 LEU A CA 1
ATOM 628 C C . LEU A 1 77 ? 26.093 10.239 -24.453 1.00 68.44 77 LEU A C 1
ATOM 630 O O . LEU A 1 77 ? 24.977 10.637 -24.117 1.00 68.44 77 LEU A O 1
ATOM 634 N N . SER A 1 78 ? 26.714 10.684 -25.544 1.00 80.25 78 SER A N 1
ATOM 635 C CA . SER A 1 78 ? 26.061 11.569 -26.507 1.00 80.25 78 SER A CA 1
ATOM 636 C C . SER A 1 78 ? 24.783 10.908 -27.028 1.00 80.25 78 SER A C 1
ATOM 638 O O . SER A 1 78 ? 24.795 9.737 -27.410 1.00 80.25 78 SER A O 1
ATOM 640 N N . ALA A 1 79 ? 23.679 11.656 -27.095 1.00 77.94 79 ALA A N 1
ATOM 641 C CA . ALA A 1 79 ? 22.410 11.149 -27.624 1.00 77.94 79 ALA A CA 1
ATOM 642 C C . ALA A 1 79 ? 22.560 10.584 -29.051 1.00 77.94 79 ALA A C 1
ATOM 644 O O . ALA A 1 79 ? 21.902 9.608 -29.406 1.00 77.94 79 ALA A O 1
ATOM 645 N N . ALA A 1 80 ? 23.470 11.154 -29.849 1.00 81.19 80 ALA A N 1
ATOM 646 C CA . ALA A 1 80 ? 23.797 10.646 -31.177 1.00 81.19 80 ALA A CA 1
ATOM 647 C C . ALA A 1 80 ? 24.463 9.261 -31.119 1.00 81.19 80 ALA A C 1
ATOM 649 O O . ALA A 1 80 ? 24.098 8.378 -31.891 1.00 81.19 80 ALA A O 1
ATOM 650 N N . ASP A 1 81 ? 25.372 9.038 -30.168 1.00 80.25 81 ASP A N 1
ATOM 651 C CA . ASP A 1 81 ? 26.058 7.753 -30.000 1.00 80.25 81 ASP A CA 1
ATOM 652 C C . ASP A 1 81 ? 25.095 6.663 -29.518 1.00 80.25 81 ASP A C 1
ATOM 654 O O . ASP A 1 81 ? 25.212 5.511 -29.928 1.00 80.25 81 ASP A O 1
ATOM 658 N N . ILE A 1 82 ? 24.103 7.015 -28.695 1.00 79.75 82 ILE A N 1
ATOM 659 C CA . ILE A 1 82 ? 23.049 6.084 -28.268 1.00 79.75 82 ILE A CA 1
ATOM 660 C C . ILE A 1 82 ? 22.208 5.642 -29.469 1.00 79.75 82 ILE A C 1
ATOM 662 O O . ILE A 1 82 ? 21.935 4.454 -29.616 1.00 79.75 82 ILE A O 1
ATOM 666 N N . LEU A 1 83 ? 21.828 6.574 -30.348 1.00 81.25 83 LEU A N 1
ATOM 667 C CA . LEU A 1 83 ? 21.024 6.269 -31.535 1.00 81.25 83 LEU A CA 1
ATOM 668 C C . LEU A 1 83 ? 21.801 5.455 -32.575 1.00 81.25 83 LEU A C 1
ATOM 670 O O . LEU A 1 83 ? 21.231 4.570 -33.205 1.00 81.25 83 LEU A O 1
ATOM 674 N N . VAL A 1 84 ? 23.099 5.721 -32.738 1.00 84.69 84 VAL A N 1
ATOM 675 C CA . VAL A 1 84 ? 23.963 4.969 -33.661 1.00 84.69 84 VAL A CA 1
ATOM 676 C C . VAL A 1 84 ? 24.229 3.551 -33.151 1.00 84.69 84 VAL A C 1
ATOM 678 O O . VAL A 1 84 ? 24.272 2.614 -33.944 1.00 84.69 84 VAL A O 1
ATOM 681 N N . ASN A 1 85 ? 24.373 3.375 -31.836 1.00 82.75 85 ASN A N 1
ATOM 682 C CA . ASN A 1 85 ? 24.595 2.065 -31.217 1.00 82.75 85 ASN A CA 1
ATOM 683 C C . ASN A 1 85 ? 23.295 1.338 -30.840 1.00 82.75 85 ASN A C 1
ATOM 685 O O . ASN A 1 85 ? 23.352 0.245 -30.267 1.00 82.75 85 ASN A O 1
ATOM 689 N N . ALA A 1 86 ? 22.131 1.920 -31.143 1.00 81.56 86 ALA A N 1
ATOM 690 C CA . ALA A 1 86 ? 20.844 1.314 -30.854 1.00 81.56 86 ALA A CA 1
ATOM 691 C C . ALA A 1 86 ? 20.693 0.025 -31.667 1.00 81.56 86 ALA A C 1
ATOM 693 O O . ALA A 1 86 ? 20.583 0.033 -32.894 1.00 81.56 86 ALA A O 1
ATOM 694 N N . LYS A 1 87 ? 20.690 -1.104 -30.964 1.00 83.50 87 LYS A N 1
ATOM 695 C CA . LYS A 1 87 ? 20.398 -2.407 -31.554 1.00 83.50 87 LYS A CA 1
ATOM 696 C C . LYS A 1 87 ? 18.885 -2.651 -31.540 1.00 83.50 87 LYS A C 1
ATOM 698 O O . LYS A 1 87 ? 18.214 -2.198 -30.606 1.00 83.50 87 LYS A O 1
ATOM 703 N N . PRO A 1 88 ? 18.337 -3.374 -32.534 1.00 79.94 88 PRO A N 1
ATOM 704 C CA . PRO A 1 88 ? 16.949 -3.824 -32.479 1.00 79.94 88 PRO A CA 1
ATOM 705 C C . PRO A 1 88 ? 16.696 -4.585 -31.170 1.00 79.94 88 PRO A C 1
ATOM 707 O O . PRO A 1 88 ? 17.605 -5.218 -30.630 1.00 79.94 88 PRO A O 1
ATOM 710 N N . TYR A 1 89 ? 15.487 -4.441 -30.621 1.00 82.12 89 TYR A N 1
ATOM 711 C CA . TYR A 1 89 ? 15.080 -5.038 -29.339 1.00 82.12 89 TYR A CA 1
ATOM 712 C C . TYR A 1 89 ? 16.029 -4.738 -28.163 1.00 82.12 89 TYR A C 1
ATOM 714 O O . TYR A 1 89 ? 16.192 -5.546 -27.255 1.00 82.12 89 TYR A O 1
ATOM 722 N N . GLY A 1 90 ? 16.706 -3.583 -28.180 1.00 83.00 90 GLY A N 1
ATOM 723 C CA . GLY A 1 90 ? 17.643 -3.200 -27.119 1.00 83.00 90 GLY A CA 1
ATOM 724 C C . GLY A 1 90 ? 18.909 -4.062 -27.065 1.00 83.00 90 GLY A C 1
ATOM 725 O O . GLY A 1 90 ? 19.625 -4.027 -26.069 1.00 83.00 90 GLY A O 1
ATOM 726 N N . GLY A 1 91 ? 19.202 -4.822 -28.126 1.00 87.00 91 GLY A N 1
ATOM 727 C CA . GLY A 1 91 ? 20.334 -5.746 -28.180 1.00 87.00 91 GLY A CA 1
ATOM 728 C C . GLY A 1 91 ? 20.026 -7.163 -27.706 1.00 87.00 91 GLY A C 1
ATOM 729 O O . GLY A 1 91 ? 20.961 -7.959 -27.637 1.00 87.00 91 GLY A O 1
ATOM 730 N N . MET A 1 92 ? 18.760 -7.475 -27.416 1.00 89.56 92 MET A N 1
ATOM 731 C CA . MET A 1 92 ? 18.308 -8.846 -27.178 1.00 89.56 92 MET A CA 1
ATOM 732 C C . MET A 1 92 ? 18.460 -9.687 -28.449 1.00 89.56 92 MET A C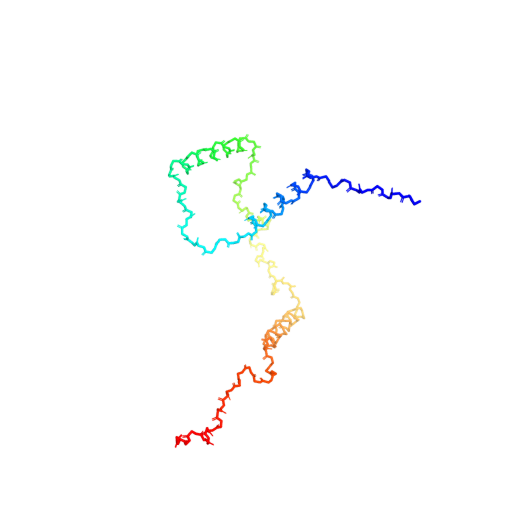 1
ATOM 734 O O . MET A 1 92 ? 18.244 -9.206 -29.563 1.00 89.56 92 MET A O 1
ATOM 738 N N . SER A 1 93 ? 18.845 -10.947 -28.275 1.00 92.00 93 SER A N 1
ATOM 739 C CA . SER A 1 93 ? 18.803 -11.954 -29.332 1.00 92.00 93 SER A CA 1
ATOM 740 C C . SER A 1 93 ? 17.364 -12.396 -29.608 1.00 92.00 93 SER A C 1
ATOM 742 O O . SER A 1 93 ? 16.511 -12.332 -28.725 1.00 92.00 93 SER A O 1
ATOM 744 N N . ASP A 1 94 ? 17.094 -12.897 -30.814 1.00 90.31 94 ASP A N 1
ATOM 745 C CA . ASP A 1 94 ? 15.739 -13.315 -31.211 1.00 90.31 94 ASP A CA 1
ATOM 746 C C . ASP A 1 94 ? 15.140 -14.356 -30.245 1.00 90.31 94 ASP A C 1
ATOM 748 O O . ASP A 1 94 ? 13.971 -14.272 -29.888 1.00 90.31 94 ASP A O 1
ATOM 752 N N . GLY A 1 95 ? 15.959 -15.279 -29.723 1.00 92.69 95 GLY A N 1
ATOM 753 C CA . GLY A 1 95 ? 15.507 -16.269 -28.738 1.00 92.69 95 GLY A CA 1
ATOM 754 C C . GLY A 1 95 ? 15.136 -15.674 -27.373 1.00 92.69 95 GLY A C 1
ATOM 755 O O . GLY A 1 95 ? 14.246 -16.189 -26.700 1.00 92.69 95 GLY A O 1
ATOM 756 N N . GLU A 1 96 ? 15.785 -14.583 -26.957 1.00 93.00 96 GLU A N 1
ATOM 757 C CA . GLU A 1 96 ? 15.415 -13.853 -25.735 1.00 93.00 96 GLU A CA 1
ATOM 758 C C . GLU A 1 96 ? 14.118 -13.065 -25.932 1.00 93.00 96 GLU A C 1
ATOM 760 O O . GLU A 1 96 ? 13.303 -12.981 -25.013 1.00 93.00 96 GLU A O 1
ATOM 765 N N . VAL A 1 97 ? 13.905 -12.529 -27.136 1.00 93.69 97 VAL A N 1
ATOM 766 C CA . VAL A 1 97 ? 12.661 -11.850 -27.514 1.00 93.69 97 VAL A CA 1
ATOM 767 C C . VAL A 1 97 ? 11.495 -12.842 -27.549 1.00 93.69 97 VAL A C 1
ATOM 769 O O . VAL A 1 97 ? 10.445 -12.566 -26.971 1.00 93.69 97 VAL A O 1
ATOM 772 N N . ASP A 1 98 ? 11.686 -14.022 -28.139 1.00 94.81 98 ASP A N 1
ATOM 773 C CA . ASP A 1 98 ? 10.678 -15.089 -28.153 1.00 94.81 98 ASP A CA 1
ATOM 774 C C . ASP A 1 98 ? 10.342 -15.571 -26.735 1.00 94.81 98 ASP A C 1
ATOM 776 O O . ASP A 1 98 ? 9.171 -15.733 -26.386 1.00 94.81 98 ASP A O 1
ATOM 780 N N . TRP A 1 99 ? 11.359 -15.746 -25.883 1.00 96.38 99 TRP A N 1
ATOM 781 C CA . TRP A 1 99 ? 11.150 -16.090 -24.476 1.00 96.38 99 TRP A CA 1
ATOM 782 C C . TRP A 1 99 ? 10.363 -15.007 -23.730 1.00 96.38 99 TRP A C 1
ATOM 784 O O . TRP A 1 99 ? 9.470 -15.333 -22.948 1.00 96.38 99 TRP A O 1
ATOM 794 N N . LEU A 1 100 ? 10.655 -13.727 -23.985 1.00 94.81 100 LEU A N 1
ATOM 795 C CA . LEU A 1 100 ? 9.932 -12.607 -23.385 1.00 94.81 100 LEU A CA 1
ATOM 796 C C . LEU A 1 100 ? 8.449 -12.634 -23.771 1.00 94.81 100 LEU A C 1
ATOM 798 O O . LEU A 1 100 ? 7.592 -12.491 -22.897 1.00 94.81 100 LEU A O 1
ATOM 802 N N . TYR A 1 101 ? 8.138 -12.847 -25.050 1.00 95.81 101 TYR A N 1
ATOM 803 C CA . TYR A 1 101 ? 6.750 -12.943 -25.503 1.00 95.81 101 TYR A CA 1
ATOM 804 C C . TYR A 1 101 ? 6.033 -14.153 -24.905 1.00 95.81 101 TYR A C 1
ATOM 806 O O . TYR A 1 101 ? 4.920 -14.007 -24.402 1.00 95.81 101 TYR A O 1
ATOM 814 N N . GLN A 1 102 ? 6.692 -15.312 -24.848 1.00 96.56 102 GLN A N 1
ATOM 815 C CA . GLN A 1 102 ? 6.128 -16.492 -24.193 1.00 96.56 102 GLN A CA 1
ATOM 816 C C . GLN A 1 102 ? 5.853 -16.240 -22.705 1.00 96.56 102 GLN A C 1
ATOM 818 O O . GLN A 1 102 ? 4.796 -16.606 -22.198 1.00 96.56 102 GLN A O 1
ATOM 823 N N . ALA A 1 103 ? 6.773 -15.579 -22.000 1.00 95.69 103 ALA A N 1
ATOM 824 C CA . ALA A 1 103 ? 6.589 -15.238 -20.594 1.00 95.69 103 ALA A CA 1
ATOM 825 C C . ALA A 1 103 ? 5.406 -14.275 -20.389 1.00 95.69 103 ALA A C 1
ATOM 827 O O . ALA A 1 103 ? 4.657 -14.419 -19.422 1.00 95.69 103 ALA A O 1
ATOM 828 N N . MET A 1 104 ? 5.206 -13.314 -21.297 1.00 95.75 104 MET A N 1
ATOM 829 C CA . MET A 1 104 ? 4.042 -12.423 -21.264 1.00 95.75 104 MET A CA 1
ATOM 830 C C . MET A 1 104 ? 2.728 -13.187 -21.465 1.00 95.75 104 MET A C 1
ATOM 832 O O . MET A 1 104 ? 1.778 -12.964 -20.709 1.00 95.75 104 MET A O 1
ATOM 836 N N . ASP A 1 105 ? 2.691 -14.113 -22.423 1.00 95.94 105 ASP A N 1
ATOM 837 C CA . ASP A 1 105 ? 1.522 -14.958 -22.682 1.00 95.94 105 ASP A CA 1
ATOM 838 C C . ASP A 1 105 ? 1.210 -15.875 -21.489 1.00 95.94 105 ASP A C 1
ATOM 840 O O . ASP A 1 105 ? 0.053 -15.991 -21.073 1.00 95.94 105 ASP A O 1
ATOM 844 N N . ASP A 1 106 ? 2.236 -16.464 -20.872 1.00 95.56 106 ASP A N 1
ATOM 845 C CA . ASP A 1 106 ? 2.096 -17.306 -19.683 1.00 95.56 106 ASP A CA 1
ATOM 846 C C . ASP A 1 106 ? 1.545 -16.510 -18.488 1.00 95.56 106 ASP A C 1
ATOM 848 O O . ASP A 1 106 ? 0.648 -16.982 -17.781 1.00 95.56 106 ASP A O 1
ATOM 852 N N . ILE A 1 107 ? 2.030 -15.279 -18.276 1.00 94.44 107 ILE A N 1
ATOM 853 C CA . ILE A 1 107 ? 1.520 -14.370 -17.237 1.00 94.44 107 ILE A CA 1
ATOM 854 C C . ILE A 1 107 ? 0.054 -14.029 -17.504 1.00 94.44 107 ILE A C 1
ATOM 856 O O . ILE A 1 107 ? -0.776 -14.097 -16.593 1.00 94.44 107 ILE A O 1
ATOM 860 N N . GLN A 1 108 ? -0.290 -13.691 -18.746 1.00 94.19 108 GLN A N 1
ATOM 861 C CA . GLN A 1 108 ? -1.662 -13.368 -19.117 1.00 94.19 108 GLN A CA 1
ATOM 862 C C . GLN A 1 108 ? -2.597 -14.566 -18.898 1.00 94.19 108 GLN A C 1
ATOM 864 O O . GLN A 1 108 ? -3.681 -14.410 -18.327 1.00 94.19 108 GLN A O 1
ATOM 869 N N . ALA A 1 109 ? -2.165 -15.770 -19.277 1.00 92.62 109 ALA A N 1
ATOM 870 C CA . ALA A 1 109 ? -2.905 -17.000 -19.030 1.00 92.62 109 ALA A CA 1
ATOM 871 C C . ALA A 1 109 ? -3.053 -17.295 -17.526 1.00 92.62 109 ALA A C 1
ATOM 873 O O . ALA A 1 109 ? -4.109 -17.756 -17.088 1.00 92.62 109 ALA A O 1
ATOM 874 N N . ALA A 1 110 ? -2.028 -17.015 -16.717 1.00 93.25 110 ALA A N 1
ATOM 875 C CA . ALA A 1 110 ? -2.081 -17.185 -15.268 1.00 93.25 110 ALA A CA 1
ATOM 876 C C . ALA A 1 110 ? -3.074 -16.217 -14.606 1.00 93.25 110 ALA A C 1
ATOM 878 O O . ALA A 1 110 ? -3.860 -16.646 -13.761 1.00 93.25 110 ALA A O 1
ATOM 879 N N . ILE A 1 111 ? -3.105 -14.947 -15.024 1.00 92.94 111 ILE A N 1
ATOM 880 C CA . ILE A 1 111 ? -4.059 -13.946 -14.518 1.00 92.94 111 ILE A CA 1
ATOM 881 C C . ILE A 1 111 ? -5.502 -14.391 -14.775 1.00 92.94 111 ILE A C 1
ATOM 883 O O . ILE A 1 111 ? -6.340 -14.315 -13.881 1.00 92.94 111 ILE A O 1
ATOM 887 N N . GLN A 1 112 ? -5.790 -14.920 -15.965 1.00 88.06 112 GLN A N 1
ATOM 888 C CA . GLN A 1 112 ? -7.130 -15.407 -16.311 1.00 88.06 112 GLN A CA 1
ATOM 889 C C . GLN A 1 112 ? -7.582 -16.608 -15.465 1.00 88.06 112 GLN A C 1
ATOM 891 O O . GLN A 1 112 ? -8.778 -16.859 -15.346 1.00 88.06 112 GLN A O 1
ATOM 896 N N . ARG A 1 113 ? -6.648 -17.352 -14.861 1.00 88.25 113 ARG A N 1
ATOM 897 C CA . ARG A 1 113 ? -6.958 -18.484 -13.973 1.00 88.25 113 ARG A CA 1
ATOM 898 C C . ARG A 1 113 ? -7.283 -18.058 -12.543 1.00 88.25 113 ARG A C 1
ATOM 900 O O . ARG A 1 113 ? -7.730 -18.899 -11.763 1.00 88.25 113 ARG A O 1
ATOM 907 N N . ILE A 1 114 ? -7.082 -16.789 -12.185 1.00 86.00 114 ILE A N 1
ATOM 908 C CA . ILE A 1 114 ? -7.458 -16.250 -10.876 1.00 86.00 114 ILE A CA 1
ATOM 909 C C . ILE A 1 114 ? -8.975 -16.045 -10.866 1.00 86.00 114 ILE A C 1
ATOM 911 O O . ILE A 1 114 ? -9.491 -14.968 -11.151 1.00 86.00 114 ILE A O 1
ATOM 915 N N . GLN A 1 115 ? -9.700 -17.114 -10.551 1.00 87.38 115 GLN A N 1
ATOM 916 C CA . GLN A 1 115 ? -11.151 -17.103 -10.416 1.00 87.38 115 GLN A CA 1
ATOM 917 C C . GLN A 1 115 ? -11.587 -17.970 -9.235 1.00 87.38 115 GLN A C 1
ATOM 919 O O . GLN A 1 115 ? -10.962 -18.984 -8.919 1.00 87.38 115 GLN A O 1
ATOM 924 N N . VAL A 1 116 ? -12.674 -17.571 -8.577 1.00 87.19 116 VAL A N 1
ATOM 925 C CA . VAL A 1 116 ? -13.273 -18.357 -7.495 1.00 87.19 116 VAL A CA 1
ATOM 926 C C . VAL A 1 116 ? -13.997 -19.546 -8.118 1.00 87.19 116 VAL A C 1
ATOM 928 O O . VAL A 1 116 ? -14.929 -19.369 -8.901 1.00 87.19 116 VAL A O 1
ATOM 931 N N . GLN A 1 117 ? -13.570 -20.761 -7.780 1.00 85.81 117 GLN A N 1
ATOM 932 C CA . GLN A 1 117 ? -14.277 -21.966 -8.197 1.00 85.81 117 GLN A CA 1
ATOM 933 C C . GLN A 1 117 ? -15.563 -22.100 -7.363 1.00 85.81 117 GLN A C 1
ATOM 935 O O . GLN A 1 117 ? -15.476 -22.106 -6.133 1.00 85.81 117 GLN A O 1
ATOM 940 N N . PRO A 1 118 ? -16.754 -22.190 -7.984 1.00 84.81 118 PRO A N 1
ATOM 941 C CA . PRO A 1 118 ? -17.992 -22.341 -7.235 1.00 84.81 118 PRO A CA 1
ATOM 942 C C . PRO A 1 118 ? -18.026 -23.729 -6.590 1.00 84.81 118 PRO A C 1
ATOM 944 O O . PRO A 1 118 ? -18.024 -24.748 -7.283 1.00 84.81 118 PRO A O 1
ATOM 947 N N . VAL A 1 119 ? -18.049 -23.771 -5.259 1.00 83.75 119 VAL A N 1
ATOM 948 C CA . VAL A 1 119 ? -18.249 -25.001 -4.486 1.00 83.75 119 VAL A CA 1
ATOM 949 C C . VAL A 1 119 ? -19.581 -24.875 -3.755 1.00 83.75 119 VAL A C 1
ATOM 951 O O . VAL A 1 119 ? -19.656 -24.272 -2.688 1.00 83.75 119 VAL A O 1
ATOM 954 N N . GLY A 1 120 ? -20.632 -25.435 -4.356 1.00 84.81 120 GLY A N 1
ATOM 955 C CA . GLY A 1 120 ? -21.995 -25.381 -3.824 1.00 84.81 120 GLY A CA 1
ATOM 956 C C . GLY A 1 120 ? -22.675 -24.016 -3.968 1.00 84.81 120 GLY A C 1
ATOM 957 O O . GLY A 1 120 ? -22.149 -23.096 -4.598 1.00 84.81 120 GLY A O 1
ATOM 958 N N . ASP A 1 121 ? -23.864 -23.904 -3.379 1.00 83.88 121 ASP A N 1
ATOM 959 C CA . ASP A 1 121 ? -24.689 -22.700 -3.454 1.00 83.88 121 ASP A CA 1
ATOM 960 C C . ASP A 1 121 ? -24.360 -21.747 -2.297 1.00 83.88 121 ASP A C 1
ATOM 962 O O . ASP A 1 121 ? -24.507 -22.094 -1.125 1.00 83.88 121 ASP A O 1
ATOM 966 N N . MET A 1 122 ? -23.946 -20.516 -2.616 1.00 83.00 122 MET A N 1
ATOM 967 C CA . MET A 1 122 ? -23.744 -19.453 -1.615 1.00 83.00 122 MET A CA 1
ATOM 968 C C . MET A 1 122 ? -25.071 -18.997 -0.989 1.00 83.00 122 MET A C 1
ATOM 970 O O . MET A 1 122 ? -25.105 -18.542 0.153 1.00 83.00 122 MET A O 1
ATOM 974 N N . VAL A 1 123 ? -26.165 -19.105 -1.744 1.00 84.25 123 VAL A N 1
ATOM 975 C CA . VAL A 1 123 ? -27.497 -18.668 -1.332 1.00 84.25 123 VAL A CA 1
ATOM 976 C C . VAL A 1 123 ? -28.463 -19.822 -1.528 1.00 84.25 123 VAL A C 1
ATOM 978 O O . VAL A 1 123 ? -28.693 -20.265 -2.648 1.00 84.25 123 VAL A O 1
ATOM 981 N N . VAL A 1 124 ? -29.063 -20.275 -0.432 1.00 84.31 124 VAL A N 1
ATOM 982 C CA . VAL A 1 124 ? -30.142 -21.262 -0.455 1.00 84.31 124 VAL A CA 1
ATOM 983 C C . VAL A 1 124 ? -31.449 -20.535 -0.170 1.00 84.31 124 VAL A C 1
ATOM 985 O O . VAL A 1 124 ? -31.631 -19.956 0.902 1.00 84.31 124 VAL A O 1
ATOM 988 N N . HIS A 1 125 ? -32.372 -20.556 -1.128 1.00 79.06 125 HIS A N 1
ATOM 989 C CA . HIS A 1 125 ? -33.710 -20.013 -0.926 1.00 79.06 125 HIS A CA 1
ATOM 990 C C . HIS A 1 125 ? -34.566 -21.010 -0.145 1.00 79.06 125 HIS A C 1
ATOM 992 O O . HIS A 1 125 ? -34.870 -22.101 -0.622 1.00 79.06 125 HIS A O 1
ATOM 998 N N . LEU A 1 126 ? -34.975 -20.621 1.061 1.00 80.44 126 LEU A N 1
ATOM 999 C CA . LEU A 1 126 ? -35.900 -21.406 1.867 1.00 80.44 126 LEU A CA 1
ATOM 1000 C C . LEU A 1 126 ? -37.319 -21.221 1.325 1.00 80.44 126 LEU A C 1
ATOM 1002 O O . LEU A 1 126 ? -37.970 -20.210 1.587 1.00 80.44 126 LEU A O 1
ATOM 1006 N N . THR A 1 127 ? -37.821 -22.203 0.580 1.00 72.81 127 THR A N 1
ATOM 1007 C CA . THR A 1 127 ? -39.257 -22.298 0.311 1.00 72.81 127 THR A CA 1
ATOM 1008 C C . THR A 1 127 ? -39.926 -22.917 1.530 1.00 72.81 127 THR A C 1
ATOM 1010 O O . THR A 1 127 ? -39.735 -24.100 1.812 1.00 72.81 127 THR A O 1
ATOM 1013 N N . MET A 1 128 ? -40.704 -22.122 2.264 1.00 60.34 128 MET A N 1
ATOM 1014 C CA . MET A 1 128 ? -41.638 -22.649 3.257 1.00 60.34 128 MET A CA 1
ATOM 1015 C C . MET A 1 128 ? -42.657 -23.504 2.503 1.00 60.34 128 MET A C 1
ATOM 1017 O O . MET A 1 128 ? -43.517 -22.963 1.810 1.00 60.34 128 MET A O 1
ATOM 1021 N N . THR A 1 129 ? -42.541 -24.832 2.585 1.00 59.66 129 THR A N 1
ATOM 1022 C CA . THR A 1 129 ? -43.633 -25.732 2.197 1.00 59.66 129 THR A CA 1
ATOM 1023 C C . THR A 1 129 ? -44.870 -25.275 2.944 1.00 59.66 129 THR A C 1
ATOM 1025 O O . THR A 1 129 ? -44.844 -25.165 4.171 1.00 59.66 129 THR A O 1
ATOM 1028 N N . GLU A 1 130 ? -45.896 -24.915 2.179 1.00 52.16 130 GLU A N 1
ATOM 1029 C CA . GLU A 1 130 ? -47.081 -24.231 2.661 1.00 52.16 130 GLU A CA 1
ATOM 1030 C C . GLU A 1 130 ? -47.619 -24.865 3.939 1.00 52.16 130 GLU A C 1
ATOM 1032 O O . GLU A 1 130 ? -47.809 -26.075 4.059 1.00 52.16 130 GLU A O 1
ATOM 1037 N N . ASN A 1 131 ? -47.837 -23.974 4.895 1.00 50.03 131 ASN A N 1
ATOM 1038 C CA . ASN A 1 131 ? -48.401 -24.176 6.207 1.00 50.03 131 ASN A CA 1
ATOM 1039 C C . ASN A 1 131 ? -49.814 -24.780 6.095 1.00 50.03 131 ASN A C 1
ATOM 1041 O O . ASN A 1 131 ? -50.823 -24.087 6.229 1.00 50.03 131 ASN A O 1
ATOM 1045 N N . SER A 1 132 ? -49.913 -26.082 5.835 1.00 53.50 132 SER A N 1
ATOM 1046 C CA . SER A 1 132 ? -51.160 -26.830 5.933 1.00 53.50 132 SER A CA 1
ATOM 1047 C C . SER A 1 132 ? -51.484 -27.090 7.405 1.00 53.50 132 SER A C 1
ATOM 1049 O O . SER A 1 132 ? -51.337 -28.217 7.864 1.00 53.50 132 SER A O 1
ATOM 1051 N N . ALA A 1 133 ? -51.872 -26.039 8.141 1.00 51.25 133 ALA A N 1
ATOM 1052 C CA . ALA A 1 133 ? -52.821 -26.059 9.267 1.00 51.25 133 ALA A CA 1
ATOM 1053 C C . ALA A 1 133 ? -52.717 -24.787 10.133 1.00 51.25 133 ALA A C 1
ATOM 1055 O O . ALA A 1 133 ? -52.287 -24.827 11.280 1.00 51.25 133 ALA A O 1
ATOM 1056 N N . ILE A 1 134 ? -53.236 -23.662 9.639 1.00 51.12 134 ILE A N 1
ATOM 1057 C CA . ILE A 1 134 ? -53.940 -22.722 10.524 1.00 51.12 134 ILE A CA 1
ATOM 1058 C C . ILE A 1 134 ? -55.419 -22.814 10.144 1.00 51.12 134 ILE A C 1
ATOM 1060 O O . ILE A 1 134 ? -55.965 -21.966 9.445 1.00 51.12 134 ILE A O 1
ATOM 1064 N N . ARG A 1 135 ? -56.069 -23.917 10.539 1.00 45.62 135 ARG A N 1
ATOM 1065 C CA . ARG A 1 135 ? -57.530 -23.933 10.668 1.00 45.62 135 ARG A CA 1
ATOM 1066 C C . ARG A 1 135 ? -57.842 -23.420 12.063 1.00 45.62 135 ARG A C 1
ATOM 1068 O O . ARG A 1 135 ? -57.609 -24.121 13.040 1.00 45.62 135 ARG A O 1
ATOM 1075 N N . ALA A 1 136 ? -58.332 -22.187 12.107 1.00 39.81 136 ALA A N 1
ATOM 1076 C CA . ALA A 1 136 ? -59.015 -21.635 13.261 1.00 39.81 136 ALA A CA 1
ATOM 1077 C C . ALA A 1 136 ? -60.107 -22.606 13.741 1.00 39.81 136 ALA A C 1
ATOM 1079 O O . ALA A 1 136 ? -60.919 -23.059 12.930 1.00 39.81 136 ALA A O 1
ATOM 1080 N N . 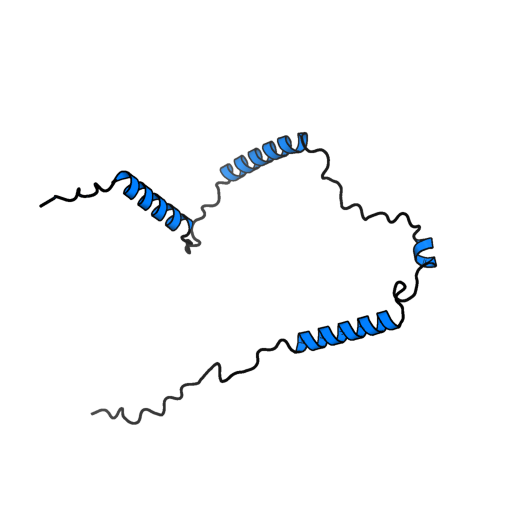TYR A 1 137 ? -60.097 -22.895 15.040 1.00 39.66 137 TYR A N 1
ATOM 1081 C CA . TYR A 1 137 ? -61.242 -23.294 15.853 1.00 39.66 137 TYR A CA 1
ATOM 1082 C C . TYR A 1 137 ? -61.063 -22.687 17.239 1.00 39.66 137 TYR A C 1
ATOM 1084 O O . TYR A 1 137 ? -59.909 -22.702 17.728 1.00 39.66 137 TYR A O 1
#